Protein AF-A0A9P5PBI6-F1 (afdb_monomer)

Sequence (119 aa):
MSTKRMGPGSRWDTMDDYFGDHNWRKTMSMVSLLLVQGMSEGIKTSIVNEWLKMVLEWEEDQT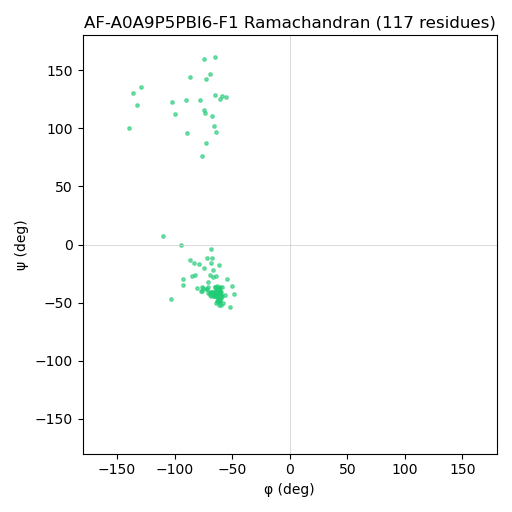KPNPLVTTIRPLTYQKVRLDLAKKDEQRARDTPRLVDMAISPLQLIVRGLELEEQQ

Solvent-accessible surface area (backbone atoms only — not comparable to full-atom values): 7246 Å² total; per-residue (Å²): 136,72,65,89,80,47,54,76,66,62,33,50,51,54,49,49,54,54,51,48,53,52,50,50,54,49,51,55,49,51,50,49,49,49,63,65,50,59,59,51,76,77,47,60,66,69,57,54,52,53,51,51,50,43,45,53,53,21,73,77,33,76,88,46,77,62,75,85,57,84,80,76,73,89,78,46,70,68,57,53,54,51,55,52,52,52,52,49,56,49,47,59,73,76,40,84,75,92,63,97,60,98,62,54,74,64,57,52,53,54,52,50,53,59,53,59,77,73,108

Radius of gyration: 27.83 Å; Cα contacts (8 Å, |Δi|>4): 28; chains: 1; bounding box: 49×40×78 Å

Secondary structure (DSSP, 8-state):
--GGGS-HHHHHHHHHHHHHHHHHHHHHHHHHIIIIIIHHHTS-HHHHHHHHHHHHHHHH-TTS--TTS-------HHHHHHHHHHHHHHHHHHS--SS--SS-HHHHHHHHHHHHTT-

pLDDT: mean 80.32, std 9.66, range [55.09, 93.94]

Foldseek 3Di:
DDLPPDDPVVSVVVVCVVVVVVVVVVVVVVCCCCVPPVPPVPDDVVVVVVLVVQCVVCVVPVVGDHSPDDPDDPPDPVNVVVVVVVVVVVCVVVDPDPDPDPADPVRVVVVVVVVVVVD

Structure (mmCIF, N/CA/C/O backbone):
data_AF-A0A9P5PBI6-F1
#
_entry.id   AF-A0A9P5PBI6-F1
#
loop_
_atom_site.group_PDB
_atom_site.id
_atom_site.type_symbol
_atom_site.label_atom_id
_atom_site.label_alt_id
_atom_site.label_comp_id
_atom_site.label_asym_id
_atom_site.label_entity_id
_atom_site.label_seq_id
_atom_site.pdbx_PDB_ins_code
_atom_site.Cartn_x
_atom_site.Cartn_y
_atom_site.Cartn_z
_atom_site.occupancy
_atom_site.B_iso_or_equiv
_atom_site.auth_seq_id
_atom_site.auth_comp_id
_atom_site.auth_asym_id
_atom_site.auth_atom_id
_atom_site.pdbx_PDB_model_num
ATOM 1 N N . MET A 1 1 ? 20.677 -11.794 37.847 1.00 59.56 1 MET A N 1
ATOM 2 C CA . MET A 1 1 ? 20.465 -13.033 38.633 1.00 59.56 1 MET A CA 1
ATOM 3 C C . MET A 1 1 ? 21.413 -14.111 38.119 1.00 59.56 1 MET A C 1
ATOM 5 O O . MET A 1 1 ? 21.675 -14.123 36.925 1.00 59.56 1 MET A O 1
ATOM 9 N N . SER A 1 2 ? 21.979 -14.962 38.983 1.00 74.56 2 SER A N 1
ATOM 10 C CA . SER A 1 2 ? 22.917 -16.019 38.563 1.00 74.56 2 SER A CA 1
ATOM 11 C C . SER A 1 2 ? 22.195 -17.364 38.476 1.00 74.56 2 SER A C 1
ATOM 13 O O . SER A 1 2 ? 21.803 -17.919 39.500 1.00 74.56 2 SER A O 1
ATOM 15 N N . THR A 1 3 ? 22.051 -17.901 37.263 1.00 78.06 3 THR A N 1
ATOM 16 C CA . THR A 1 3 ? 21.420 -19.210 36.996 1.00 78.06 3 THR A CA 1
ATOM 17 C C . THR A 1 3 ? 22.230 -20.391 37.535 1.00 78.06 3 THR A C 1
ATOM 19 O O . THR A 1 3 ? 21.723 -21.504 37.633 1.00 78.06 3 THR A O 1
ATOM 22 N N . LYS A 1 4 ? 23.482 -20.152 37.947 1.00 76.69 4 LYS A N 1
ATOM 23 C CA . LYS A 1 4 ? 24.416 -21.169 38.447 1.00 76.69 4 LYS A CA 1
ATOM 24 C C . LYS A 1 4 ? 23.997 -21.797 39.785 1.00 76.69 4 LYS A C 1
ATOM 26 O O . LYS A 1 4 ? 24.465 -22.881 40.105 1.00 76.69 4 LYS A O 1
ATOM 31 N N . ARG A 1 5 ? 23.149 -21.122 40.574 1.00 83.31 5 ARG A N 1
ATOM 32 C CA . ARG A 1 5 ? 22.646 -21.614 41.877 1.00 83.31 5 ARG A CA 1
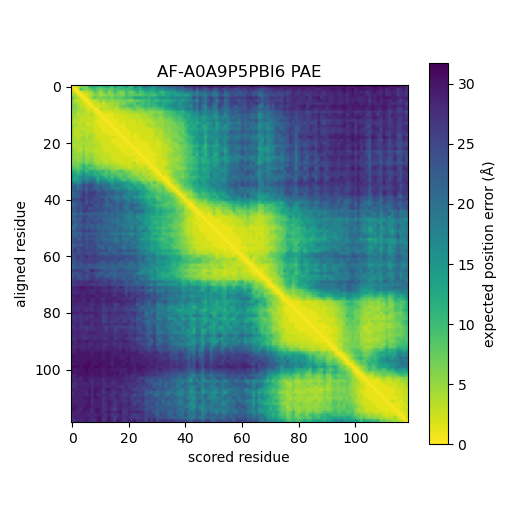ATOM 33 C C . ARG A 1 5 ? 21.158 -21.977 41.869 1.00 83.31 5 ARG A C 1
ATOM 35 O O . ARG A 1 5 ? 20.594 -22.232 42.925 1.00 83.31 5 ARG A O 1
ATOM 42 N N . MET A 1 6 ? 20.525 -21.955 40.700 1.00 86.44 6 MET A N 1
ATOM 43 C CA .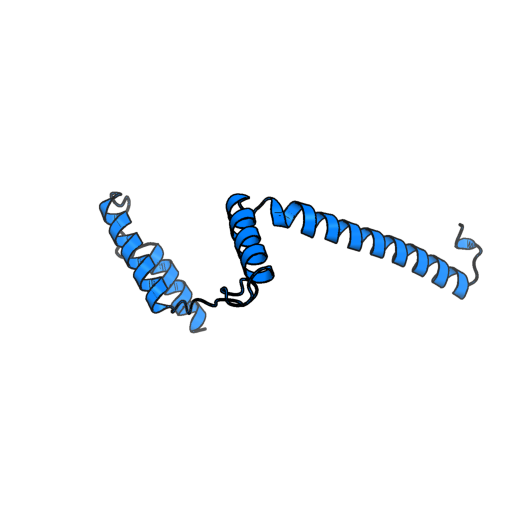 MET A 1 6 ? 19.100 -22.237 40.553 1.00 86.44 6 MET A CA 1
ATOM 44 C C . MET A 1 6 ? 18.859 -23.739 40.390 1.00 86.44 6 MET A C 1
ATOM 46 O O . MET A 1 6 ? 19.660 -24.436 39.764 1.00 86.44 6 MET A O 1
ATOM 50 N N . GLY A 1 7 ? 17.751 -24.227 40.952 1.00 86.31 7 GLY A N 1
ATOM 51 C CA . GLY A 1 7 ? 17.297 -25.596 40.720 1.00 86.31 7 GLY A CA 1
ATOM 52 C C . GLY A 1 7 ? 16.901 -25.797 39.252 1.00 86.31 7 GLY A C 1
ATOM 53 O O . GLY A 1 7 ? 16.655 -24.811 38.555 1.00 86.31 7 GLY A O 1
ATOM 54 N N . PRO A 1 8 ? 16.818 -27.047 38.759 1.00 78.25 8 PRO A N 1
ATOM 55 C CA . PRO A 1 8 ? 16.562 -27.327 37.349 1.00 78.25 8 PRO A CA 1
ATOM 56 C C . PRO A 1 8 ? 15.324 -26.593 36.825 1.00 78.25 8 PRO A C 1
ATOM 58 O O . PRO A 1 8 ? 15.462 -25.817 35.892 1.00 78.25 8 PRO A O 1
ATOM 61 N N . GLY A 1 9 ? 14.163 -26.740 37.478 1.00 84.94 9 GLY A N 1
ATOM 62 C CA . GLY A 1 9 ? 12.917 -26.069 37.078 1.00 84.94 9 GLY A CA 1
ATOM 63 C C . GLY A 1 9 ? 13.003 -24.542 37.125 1.00 84.94 9 GLY A C 1
ATOM 64 O O . GLY A 1 9 ? 12.806 -23.890 36.110 1.00 84.94 9 GLY A O 1
ATOM 65 N N . SER A 1 10 ? 13.437 -23.966 38.254 1.00 83.00 10 SER A N 1
ATOM 66 C CA . SER A 1 10 ? 13.502 -22.501 38.391 1.00 83.00 10 SER A CA 1
ATOM 67 C C . SER A 1 10 ? 14.500 -21.849 37.428 1.00 83.00 10 SER A C 1
ATOM 69 O O . SER A 1 10 ? 14.367 -20.675 37.085 1.00 83.00 10 SER A O 1
ATOM 71 N N . ARG A 1 11 ? 15.538 -22.588 37.015 1.00 85.88 11 ARG A N 1
ATOM 72 C CA . ARG A 1 11 ? 16.488 -22.142 35.995 1.00 85.88 11 ARG A CA 1
ATOM 73 C C . ARG A 1 11 ? 15.828 -22.077 34.619 1.00 85.88 11 ARG A C 1
ATOM 75 O O . ARG A 1 11 ? 16.092 -21.113 33.903 1.00 85.88 11 ARG A O 1
ATOM 82 N N . TRP A 1 12 ? 15.036 -23.087 34.259 1.00 85.50 12 TRP A N 1
ATOM 83 C CA . TRP A 1 12 ? 14.296 -23.110 32.996 1.00 85.50 12 TRP A CA 1
ATOM 84 C C . TRP A 1 12 ? 13.297 -21.959 32.936 1.00 85.50 12 TRP A C 1
ATOM 86 O O . TRP A 1 12 ? 13.375 -21.181 31.992 1.00 85.50 12 TRP A O 1
ATOM 96 N N . ASP A 1 13 ? 12.493 -21.767 33.983 1.00 88.50 13 ASP A N 1
ATOM 97 C CA . ASP A 1 13 ? 11.499 -20.685 34.040 1.00 88.50 13 ASP A CA 1
ATOM 98 C C . ASP A 1 13 ? 12.160 -19.303 33.907 1.00 88.50 13 ASP A C 1
ATOM 100 O O . ASP A 1 13 ? 11.774 -18.491 33.074 1.00 88.50 13 ASP A O 1
ATOM 104 N N . THR A 1 14 ? 13.258 -19.065 34.639 1.00 88.12 14 THR A N 1
ATOM 105 C CA . THR A 1 14 ? 13.998 -17.789 34.560 1.00 88.12 14 THR A CA 1
ATOM 106 C C . THR A 1 14 ? 14.563 -17.529 33.157 1.00 88.12 14 THR A C 1
ATOM 108 O O . THR A 1 14 ? 14.649 -16.382 32.717 1.00 88.12 14 THR A O 1
ATOM 111 N N . MET A 1 15 ? 15.027 -18.577 32.469 1.00 87.00 15 MET A N 1
ATOM 112 C CA . MET A 1 15 ? 15.532 -18.451 31.102 1.00 87.00 15 MET A CA 1
ATOM 113 C C . MET A 1 15 ? 14.395 -18.191 30.112 1.00 87.00 15 MET A C 1
ATOM 115 O O . MET A 1 15 ? 14.562 -17.344 29.237 1.00 87.00 15 MET A O 1
ATOM 119 N N . ASP A 1 16 ? 13.268 -18.885 30.260 1.00 90.81 16 ASP A N 1
ATOM 120 C CA . ASP A 1 16 ? 12.111 -18.749 29.377 1.00 90.81 16 ASP A CA 1
ATOM 121 C C . ASP A 1 16 ? 11.475 -17.360 29.495 1.00 90.81 16 ASP A C 1
ATOM 123 O O . ASP A 1 16 ? 11.288 -16.693 28.482 1.00 90.81 16 ASP A O 1
ATOM 127 N N . ASP A 1 17 ? 11.303 -16.845 30.716 1.00 91.88 17 ASP A N 1
ATOM 128 C CA . ASP A 1 17 ? 10.815 -15.482 30.956 1.00 91.88 17 ASP A CA 1
ATOM 129 C C . ASP A 1 17 ? 11.728 -14.428 30.312 1.00 91.88 17 ASP A C 1
ATOM 131 O O . ASP A 1 17 ? 11.270 -13.480 29.668 1.00 91.88 17 ASP A O 1
ATOM 135 N N . TYR A 1 18 ? 13.047 -14.596 30.456 1.00 91.69 18 TYR A N 1
ATOM 136 C CA . TYR A 1 18 ? 14.020 -13.648 29.916 1.00 91.69 18 TYR A CA 1
ATOM 137 C C . TYR A 1 18 ? 14.054 -13.663 28.383 1.00 91.69 18 TYR A C 1
ATOM 139 O O . TYR A 1 18 ? 14.093 -12.605 27.747 1.00 91.69 18 TYR A O 1
ATOM 147 N N . PHE A 1 19 ? 14.044 -14.850 27.772 1.00 92.88 19 PHE A N 1
ATOM 148 C CA . PHE A 1 19 ? 14.002 -14.976 26.317 1.00 92.88 19 PHE A CA 1
ATOM 149 C C . PHE A 1 19 ? 12.644 -14.569 25.748 1.00 92.88 19 PHE A C 1
ATOM 151 O O . PHE A 1 19 ? 12.608 -13.926 24.699 1.00 92.88 19 PHE A O 1
ATOM 158 N N . GLY A 1 20 ? 11.553 -14.868 26.451 1.00 93.81 20 GLY A N 1
ATOM 159 C CA . GLY A 1 20 ? 10.194 -14.460 26.119 1.00 93.81 20 GLY A CA 1
ATOM 160 C C . GLY A 1 20 ? 10.053 -12.942 26.076 1.00 93.81 20 GLY A C 1
ATOM 161 O O . GLY A 1 20 ? 9.656 -12.396 25.047 1.00 93.81 20 GLY A O 1
ATOM 162 N N . ASP A 1 21 ? 10.480 -12.238 27.127 1.00 93.94 21 ASP A N 1
ATOM 163 C CA . ASP A 1 21 ? 10.475 -10.770 27.162 1.00 93.94 21 ASP A CA 1
ATOM 164 C C . ASP A 1 21 ? 11.390 -10.160 26.082 1.00 93.94 21 ASP A C 1
ATOM 166 O O . ASP A 1 21 ? 11.025 -9.198 25.398 1.00 93.94 21 ASP A O 1
ATOM 170 N N . HIS A 1 22 ? 12.571 -10.742 25.857 1.00 91.81 22 HIS A N 1
ATOM 171 C CA . HIS A 1 22 ? 13.472 -10.275 24.805 1.00 91.81 22 HIS A CA 1
ATOM 172 C C . HIS A 1 22 ? 12.878 -10.459 23.397 1.00 91.81 22 HIS A C 1
ATOM 174 O O . HIS A 1 22 ? 12.981 -9.561 22.555 1.00 91.81 22 HIS A O 1
ATOM 180 N N . ASN A 1 23 ? 12.227 -11.595 23.139 1.00 92.12 23 ASN A N 1
ATOM 181 C CA . ASN A 1 23 ? 11.547 -11.878 21.876 1.00 92.12 23 ASN A CA 1
ATOM 182 C C . ASN A 1 23 ? 10.321 -10.984 21.677 1.00 92.12 23 ASN A C 1
ATOM 184 O O . ASN A 1 23 ? 10.120 -10.462 20.578 1.00 92.12 23 ASN A O 1
ATOM 188 N N . TRP A 1 24 ? 9.542 -10.746 22.732 1.00 93.44 24 TRP A N 1
ATOM 189 C CA . TRP A 1 24 ? 8.418 -9.815 22.712 1.00 93.44 24 TRP A CA 1
ATOM 190 C C . TRP A 1 24 ? 8.873 -8.408 22.320 1.00 93.44 24 TRP A C 1
ATOM 192 O O . TRP A 1 24 ? 8.354 -7.824 21.365 1.00 93.44 24 TRP A O 1
ATOM 202 N N . ARG A 1 25 ? 9.915 -7.889 22.982 1.00 92.06 25 ARG A N 1
ATOM 203 C CA . ARG A 1 25 ? 10.475 -6.564 22.678 1.00 92.06 25 ARG A CA 1
ATOM 204 C C . ARG A 1 25 ? 10.998 -6.462 21.246 1.00 92.06 25 ARG A C 1
ATOM 206 O O . ARG A 1 25 ? 10.752 -5.452 20.587 1.00 92.06 25 ARG A O 1
ATOM 213 N N . LYS A 1 26 ? 11.671 -7.498 20.733 1.00 89.75 26 LYS A N 1
ATOM 214 C CA . LYS A 1 26 ? 12.092 -7.549 19.321 1.00 89.75 26 LYS A CA 1
ATOM 215 C C . LYS A 1 26 ? 10.905 -7.512 18.368 1.00 89.75 26 LYS A C 1
ATOM 217 O O . LYS A 1 26 ? 10.915 -6.719 17.434 1.00 89.75 26 LYS A O 1
ATOM 222 N N . THR A 1 27 ? 9.888 -8.327 18.628 1.00 88.12 27 THR A N 1
ATOM 223 C CA . THR A 1 27 ? 8.689 -8.417 17.786 1.00 88.12 27 THR A CA 1
ATOM 224 C C . THR A 1 27 ? 7.966 -7.074 17.728 1.00 88.12 27 THR A C 1
ATOM 226 O O . THR A 1 27 ? 7.702 -6.570 16.642 1.00 88.12 27 THR A O 1
ATOM 229 N N . MET A 1 28 ? 7.735 -6.432 18.875 1.00 84.88 28 MET A N 1
ATOM 230 C CA . MET A 1 28 ? 7.105 -5.107 18.929 1.00 84.88 28 MET A CA 1
ATOM 231 C C . MET A 1 28 ? 7.949 -4.022 18.242 1.00 84.88 28 MET A C 1
ATOM 233 O O . MET A 1 28 ? 7.407 -3.165 17.547 1.00 84.88 28 MET A O 1
ATOM 237 N N . SER A 1 29 ? 9.278 -4.076 18.379 1.00 81.31 29 SER A N 1
ATOM 238 C CA . SER A 1 29 ? 10.190 -3.145 17.701 1.00 81.31 29 SER A CA 1
ATOM 239 C C . SER A 1 29 ? 10.161 -3.310 16.176 1.00 81.31 29 SER A C 1
ATOM 241 O O . SER A 1 29 ? 10.058 -2.324 15.449 1.00 81.31 29 SER A O 1
ATOM 243 N N . MET A 1 30 ? 10.171 -4.551 15.679 1.00 79.38 30 MET A N 1
ATOM 244 C CA . MET A 1 30 ? 10.053 -4.837 14.245 1.00 79.38 30 MET A CA 1
ATOM 245 C C . MET A 1 30 ? 8.706 -4.388 13.683 1.00 79.38 30 MET A C 1
ATOM 247 O O . MET A 1 30 ? 8.667 -3.792 12.614 1.00 79.38 30 MET A O 1
ATOM 251 N N . VAL A 1 31 ? 7.613 -4.630 14.410 1.00 77.38 31 VAL A N 1
ATOM 252 C CA . VAL A 1 31 ? 6.274 -4.161 14.028 1.00 77.38 31 VAL A CA 1
ATOM 253 C C . VAL A 1 31 ? 6.239 -2.634 13.949 1.00 77.38 31 VAL A C 1
ATOM 255 O O . VAL A 1 31 ? 5.728 -2.096 12.973 1.00 77.38 31 VAL A O 1
ATOM 258 N N . SER A 1 32 ? 6.839 -1.934 14.914 1.00 73.62 32 SER A N 1
ATOM 259 C CA . SER A 1 32 ? 6.944 -0.469 14.898 1.00 73.62 32 SER A CA 1
ATOM 260 C C . SER A 1 32 ? 7.740 0.041 13.689 1.00 73.62 32 SER A C 1
ATOM 262 O O . SER A 1 32 ? 7.256 0.888 12.943 1.00 73.62 32 SER A O 1
ATOM 264 N N . LEU A 1 33 ? 8.921 -0.529 13.428 1.00 68.25 33 LEU A N 1
ATOM 265 C CA . LEU A 1 33 ? 9.752 -0.167 12.273 1.00 68.25 33 LEU A CA 1
ATOM 266 C C . LEU A 1 33 ? 9.038 -0.427 10.935 1.00 68.25 33 LEU A C 1
ATOM 268 O O . LEU A 1 33 ? 9.042 0.427 10.049 1.00 68.25 33 LEU A O 1
ATOM 272 N N . LEU A 1 34 ? 8.405 -1.592 10.787 1.00 64.88 34 LEU A N 1
ATOM 273 C CA . LEU A 1 34 ? 7.781 -2.009 9.530 1.00 64.88 34 LEU A CA 1
ATOM 274 C C . LEU A 1 34 ? 6.446 -1.302 9.261 1.00 64.88 34 LEU A C 1
ATOM 276 O O . LEU A 1 34 ? 6.196 -0.915 8.122 1.00 64.88 34 LEU A O 1
ATOM 280 N N . LEU A 1 35 ? 5.602 -1.105 10.2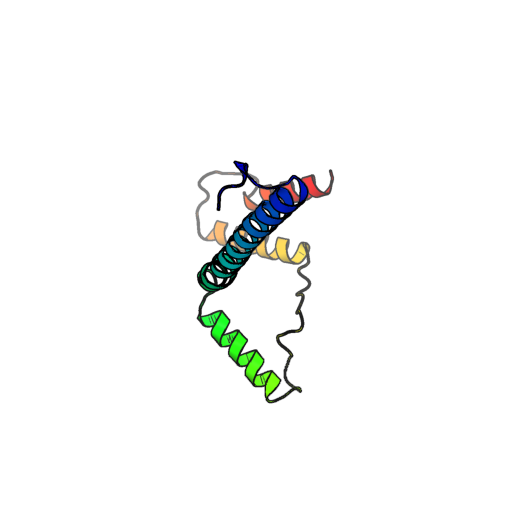80 1.00 62.03 35 LEU A N 1
ATOM 281 C CA . LEU A 1 35 ? 4.293 -0.465 10.103 1.00 62.03 35 LEU A CA 1
ATOM 282 C C . LEU A 1 35 ? 4.377 1.062 10.050 1.00 62.03 35 LEU A C 1
ATOM 284 O O . LEU A 1 35 ? 3.625 1.673 9.297 1.00 62.03 35 LEU A O 1
ATOM 288 N N . VAL A 1 36 ? 5.261 1.686 10.837 1.00 58.34 36 VAL A N 1
ATOM 289 C CA . VAL A 1 36 ? 5.263 3.151 11.000 1.00 58.34 36 VAL A CA 1
ATOM 290 C C . VAL A 1 36 ? 6.208 3.847 10.025 1.00 58.34 36 VAL A C 1
ATOM 292 O O . VAL A 1 36 ? 5.886 4.939 9.574 1.00 58.34 36 VAL A O 1
ATOM 295 N N . GLN A 1 37 ? 7.352 3.248 9.681 1.00 55.78 37 GLN A N 1
ATOM 296 C CA . GLN A 1 37 ? 8.331 3.893 8.792 1.00 55.78 37 GLN A CA 1
ATOM 297 C C . GLN A 1 37 ? 8.280 3.334 7.367 1.00 55.78 37 GLN A C 1
ATOM 299 O O . GLN A 1 37 ? 8.191 4.091 6.405 1.00 55.78 37 GLN A O 1
ATOM 304 N N . GLY A 1 38 ? 8.253 2.007 7.212 1.00 56.88 38 GLY A N 1
ATOM 305 C CA . GLY A 1 38 ? 8.322 1.383 5.885 1.00 56.88 38 GLY A CA 1
ATOM 306 C C . GLY A 1 38 ? 7.066 1.560 5.025 1.00 56.88 38 GLY A C 1
ATOM 307 O O . GLY A 1 38 ? 7.161 1.656 3.802 1.00 56.88 38 GLY A O 1
ATOM 308 N N . MET A 1 39 ? 5.883 1.615 5.642 1.00 57.97 39 MET A N 1
ATOM 309 C CA . MET A 1 39 ? 4.620 1.612 4.899 1.00 57.97 39 MET A CA 1
ATOM 310 C C . MET A 1 39 ? 4.198 3.008 4.420 1.00 57.97 39 MET A C 1
ATOM 312 O O . MET A 1 39 ? 3.542 3.119 3.388 1.00 57.97 39 MET A O 1
ATOM 316 N N . SER A 1 40 ? 4.602 4.079 5.112 1.00 58.44 40 SER A N 1
ATOM 317 C CA . SER A 1 40 ? 4.232 5.454 4.746 1.00 58.44 40 SER A CA 1
ATOM 318 C C . SER A 1 40 ? 5.242 6.152 3.837 1.00 58.44 40 SER A C 1
ATOM 320 O O . SER A 1 40 ? 4.838 6.994 3.042 1.00 58.44 40 SER A O 1
ATOM 322 N N . GLU A 1 41 ? 6.536 5.818 3.907 1.00 64.12 41 GLU A N 1
ATOM 323 C CA . GLU A 1 41 ? 7.569 6.494 3.098 1.00 64.12 41 GLU A CA 1
ATOM 324 C C . GLU A 1 41 ? 7.461 6.184 1.595 1.00 64.12 41 GLU A C 1
ATOM 326 O O . GLU A 1 41 ? 7.841 7.003 0.759 1.00 64.12 41 GLU A O 1
ATOM 331 N N . GLY A 1 42 ? 6.894 5.029 1.232 1.00 65.00 42 GLY A N 1
ATOM 332 C CA . GLY A 1 42 ? 6.679 4.636 -0.165 1.00 65.00 42 GLY A CA 1
ATOM 333 C C . GLY A 1 42 ? 5.366 5.130 -0.779 1.00 65.00 42 GLY A C 1
ATOM 334 O O . GLY A 1 42 ? 5.191 5.056 -1.999 1.00 65.00 42 GLY A O 1
ATOM 335 N N . ILE A 1 43 ? 4.427 5.624 0.033 1.00 73.00 43 ILE A N 1
ATOM 336 C CA . ILE A 1 43 ? 3.095 6.020 -0.432 1.00 73.00 43 ILE A CA 1
ATOM 337 C C . ILE A 1 43 ? 3.050 7.537 -0.549 1.00 73.00 43 ILE A C 1
ATOM 339 O O . ILE A 1 43 ? 3.254 8.271 0.414 1.00 73.00 43 ILE A O 1
ATOM 343 N N . LYS A 1 44 ? 2.738 8.030 -1.752 1.00 80.69 44 LYS A N 1
ATOM 344 C CA . LYS A 1 44 ? 2.547 9.466 -1.974 1.00 80.69 44 LYS A CA 1
ATOM 345 C C . LYS A 1 44 ? 1.479 9.988 -1.015 1.00 80.69 44 LYS A C 1
ATOM 347 O O . LYS A 1 44 ? 0.351 9.499 -1.018 1.00 80.69 44 LYS A O 1
ATOM 352 N N . THR A 1 45 ? 1.809 11.035 -0.269 1.00 78.56 45 THR A N 1
ATOM 353 C CA . THR A 1 45 ? 0.897 11.699 0.677 1.00 78.56 45 THR A CA 1
ATOM 354 C C . THR A 1 45 ? -0.414 12.144 0.026 1.00 78.56 45 THR A C 1
ATOM 356 O O . THR A 1 45 ? -1.461 12.112 0.665 1.00 78.56 45 THR A O 1
ATOM 359 N N . SER A 1 46 ? -0.397 12.476 -1.269 1.00 82.69 46 SER A N 1
ATOM 360 C CA . SER A 1 46 ? -1.606 12.789 -2.040 1.00 82.69 46 SER A CA 1
ATOM 361 C C . SER A 1 46 ? -2.600 11.625 -2.101 1.00 82.69 46 SER A C 1
ATOM 363 O O . SER A 1 46 ? -3.798 11.852 -1.976 1.00 82.69 46 SER A O 1
ATOM 365 N N . ILE A 1 47 ? -2.109 10.390 -2.253 1.00 82.56 47 ILE A N 1
ATOM 366 C CA . ILE A 1 47 ? -2.940 9.179 -2.314 1.00 82.56 47 ILE A CA 1
ATOM 367 C C . ILE A 1 47 ? -3.564 8.911 -0.944 1.00 82.56 47 ILE A C 1
ATOM 369 O O . ILE A 1 47 ? -4.745 8.593 -0.858 1.00 82.56 47 ILE A O 1
ATOM 373 N N . VAL A 1 48 ? -2.786 9.090 0.129 1.00 84.19 48 VAL A N 1
ATOM 374 C CA . VAL A 1 48 ? -3.278 8.937 1.506 1.00 84.19 48 VAL A CA 1
ATOM 375 C C . VAL A 1 48 ? -4.408 9.927 1.786 1.00 84.19 48 VAL A C 1
ATOM 377 O O . VAL A 1 48 ? -5.445 9.534 2.308 1.00 84.19 48 VAL A O 1
ATOM 380 N N . ASN A 1 49 ? -4.244 11.189 1.384 1.00 85.81 49 ASN A N 1
ATOM 381 C CA . ASN A 1 49 ? -5.254 12.227 1.590 1.00 85.81 49 ASN A CA 1
ATOM 382 C C . ASN A 1 49 ? -6.531 11.985 0.771 1.00 85.81 49 ASN A C 1
ATOM 384 O O . ASN A 1 49 ? -7.632 12.193 1.276 1.00 85.81 49 ASN A O 1
ATOM 388 N N . GLU A 1 50 ? -6.396 11.542 -0.481 1.00 87.69 50 GLU A N 1
ATOM 389 C CA . GLU A 1 50 ? -7.540 11.186 -1.327 1.00 87.69 50 GLU A CA 1
ATOM 390 C C . GLU A 1 50 ? -8.313 10.001 -0.737 1.00 87.69 50 GLU A C 1
ATOM 392 O O . GLU A 1 50 ? -9.537 10.052 -0.625 1.00 87.69 50 GLU A O 1
ATOM 397 N N . TRP A 1 51 ? -7.600 8.966 -0.286 1.00 86.69 51 TRP A N 1
ATOM 398 C CA . TRP A 1 51 ? -8.216 7.806 0.347 1.00 86.69 51 TRP A CA 1
ATOM 399 C C . TRP A 1 51 ? -8.893 8.152 1.676 1.00 86.69 51 TRP A C 1
ATOM 401 O O . TRP A 1 51 ? -10.042 7.771 1.886 1.00 86.69 51 TRP A O 1
ATOM 411 N N . LEU A 1 52 ? -8.238 8.945 2.531 1.00 88.94 52 LEU A N 1
ATOM 412 C CA . LEU A 1 52 ? -8.815 9.437 3.784 1.00 88.94 52 LEU A CA 1
ATOM 413 C C . LEU A 1 52 ? -10.124 10.197 3.535 1.00 88.94 52 LEU A C 1
ATOM 415 O O . LEU A 1 52 ? -11.109 9.980 4.235 1.00 88.94 52 LEU A O 1
ATOM 419 N N . LYS A 1 53 ? -10.156 11.059 2.511 1.00 90.50 53 LYS A N 1
ATOM 420 C CA . LYS A 1 53 ? -11.363 11.797 2.131 1.00 90.50 53 LYS A CA 1
ATOM 421 C C . LYS A 1 53 ? -12.504 10.853 1.742 1.00 90.50 53 LYS A C 1
ATOM 423 O O . LYS A 1 53 ? -13.619 11.050 2.210 1.00 90.50 53 LYS A O 1
ATOM 428 N N . MET A 1 54 ? -12.226 9.823 0.940 1.00 88.38 54 MET A N 1
ATOM 429 C CA . MET A 1 54 ? -13.236 8.823 0.566 1.00 88.38 54 MET A CA 1
ATOM 430 C C . MET A 1 54 ? -13.790 8.076 1.785 1.00 88.38 54 MET A C 1
ATOM 432 O O . MET A 1 54 ? -14.990 7.819 1.843 1.00 88.38 54 MET A O 1
ATOM 436 N N . VAL A 1 55 ? -12.937 7.744 2.762 1.00 89.56 55 VAL A N 1
ATOM 437 C CA . VAL A 1 55 ? -13.362 7.084 4.008 1.00 89.56 55 VAL A CA 1
ATOM 438 C C . VAL A 1 55 ? -14.278 7.995 4.813 1.00 89.56 55 VAL A C 1
ATOM 440 O O . VAL A 1 55 ? -15.375 7.574 5.157 1.00 89.56 55 VAL A O 1
ATOM 443 N N . LEU A 1 56 ? -13.876 9.246 5.044 1.00 90.56 56 LEU A N 1
ATOM 444 C CA . LEU A 1 56 ? -14.680 10.209 5.802 1.00 90.56 56 LEU A CA 1
ATOM 445 C C . LEU A 1 56 ? -16.036 10.474 5.137 1.00 90.56 56 LEU A C 1
ATOM 447 O O . LEU A 1 56 ? -17.063 10.499 5.807 1.00 90.56 56 LEU A O 1
ATOM 451 N N . GLU A 1 57 ? -16.053 10.628 3.812 1.00 91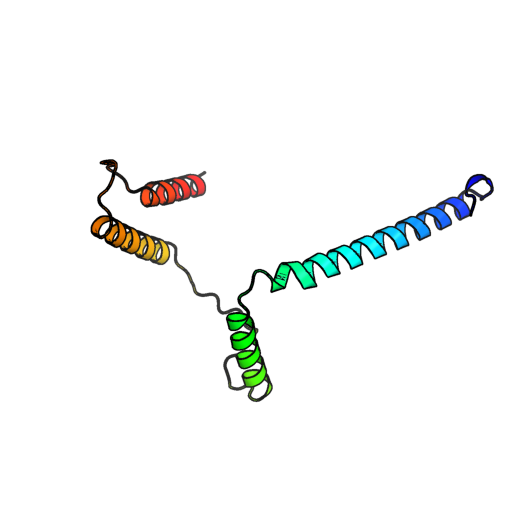.88 57 GLU A N 1
ATOM 452 C CA . GLU A 1 57 ? -17.291 10.842 3.063 1.00 91.88 57 GLU A CA 1
ATOM 453 C C . GLU A 1 57 ? -18.247 9.648 3.164 1.00 91.88 57 GLU A C 1
ATOM 455 O O . GLU A 1 57 ? -19.459 9.867 3.201 1.00 91.88 57 GLU A O 1
ATOM 460 N N . TRP A 1 58 ? -17.717 8.420 3.197 1.00 92.25 58 TRP A N 1
ATOM 461 C CA . TRP A 1 58 ? -18.491 7.188 3.361 1.00 92.25 58 TRP A CA 1
ATOM 462 C C . TRP A 1 58 ? -18.951 6.953 4.808 1.00 92.25 58 TRP A C 1
ATOM 464 O O . TRP A 1 58 ? -20.064 6.477 5.027 1.00 92.25 58 TRP A O 1
ATOM 474 N N . GLU A 1 59 ? -18.126 7.297 5.798 1.00 90.38 59 GLU A N 1
ATOM 475 C CA . GLU A 1 59 ? -18.503 7.233 7.215 1.00 90.38 59 GLU A CA 1
ATOM 476 C C . GLU A 1 59 ? -19.633 8.217 7.544 1.00 90.38 59 GLU A C 1
ATOM 478 O O . GLU A 1 59 ? -20.523 7.888 8.328 1.00 90.38 59 GLU A O 1
ATOM 483 N N . GLU A 1 60 ? -19.626 9.398 6.919 1.00 90.81 60 GLU A N 1
ATOM 484 C CA . GLU A 1 60 ? -20.703 10.387 7.027 1.00 90.81 60 GLU A CA 1
ATOM 485 C C . GLU A 1 60 ? -21.967 9.956 6.265 1.00 90.81 60 GLU A C 1
ATOM 487 O O . GLU A 1 60 ? -23.084 10.170 6.736 1.00 90.81 60 GLU A O 1
ATOM 492 N N . ASP A 1 61 ? -21.804 9.330 5.096 1.00 89.62 61 ASP A N 1
ATOM 493 C CA . ASP A 1 61 ? -22.903 8.910 4.231 1.00 89.62 61 ASP A CA 1
ATOM 494 C C . ASP A 1 61 ? -22.646 7.524 3.624 1.00 89.62 61 ASP A C 1
ATOM 496 O O . ASP A 1 61 ? -21.963 7.365 2.607 1.00 89.62 61 ASP A O 1
ATOM 500 N N . GLN A 1 62 ? -23.278 6.509 4.217 1.00 86.00 62 GLN A N 1
ATOM 501 C CA . GLN A 1 62 ? -23.136 5.112 3.800 1.00 86.00 62 GLN A CA 1
ATOM 502 C C . GLN A 1 62 ? -23.754 4.799 2.427 1.00 86.00 62 GLN A C 1
ATOM 504 O O . GLN A 1 62 ? -23.621 3.672 1.946 1.00 86.00 62 GLN A O 1
ATOM 509 N N . THR A 1 63 ? -24.422 5.762 1.778 1.00 87.06 63 THR A N 1
ATOM 510 C CA . THR A 1 63 ? -24.886 5.612 0.389 1.00 87.06 63 THR A CA 1
ATOM 511 C C . THR A 1 63 ? -23.768 5.823 -0.636 1.00 87.06 63 THR A C 1
ATOM 513 O O . THR A 1 63 ? -23.894 5.404 -1.790 1.00 87.06 63 THR A O 1
ATOM 516 N N . LYS A 1 64 ? -22.652 6.434 -0.223 1.00 86.19 64 LYS A N 1
ATOM 517 C CA . LYS A 1 64 ? -21.467 6.639 -1.058 1.00 86.19 64 LYS A CA 1
ATOM 518 C C . LYS A 1 64 ? -20.684 5.333 -1.258 1.00 86.19 64 LYS A C 1
ATOM 520 O O . LYS A 1 64 ? -20.842 4.378 -0.495 1.00 86.19 64 LYS A O 1
ATOM 525 N N . PRO A 1 65 ? -19.837 5.245 -2.299 1.00 85.75 65 PRO A N 1
ATOM 526 C CA . PRO A 1 65 ? -19.036 4.050 -2.547 1.00 85.75 65 PRO A CA 1
ATOM 527 C C . PRO A 1 65 ? -18.089 3.756 -1.378 1.00 85.75 65 PRO A C 1
ATOM 529 O O . PRO A 1 65 ? -17.278 4.599 -1.008 1.00 85.75 65 PRO A O 1
ATOM 532 N N . ASN A 1 66 ? -18.175 2.538 -0.835 1.00 87.06 66 ASN A N 1
ATOM 533 C CA . ASN A 1 66 ? -17.351 2.095 0.286 1.00 87.06 66 ASN A CA 1
ATOM 534 C C . ASN A 1 66 ? -15.896 1.837 -0.165 1.00 87.06 66 ASN A C 1
ATOM 536 O O . ASN A 1 66 ? -15.658 0.869 -0.898 1.00 87.06 66 ASN A O 1
ATOM 540 N N . PRO A 1 67 ? -14.912 2.628 0.301 1.00 84.94 67 PRO A N 1
ATOM 541 C CA . PRO A 1 67 ? -13.508 2.476 -0.085 1.00 84.94 67 PRO A CA 1
ATOM 542 C C . PRO A 1 67 ? -12.824 1.239 0.522 1.00 84.94 67 PRO A C 1
ATOM 544 O O . PRO A 1 67 ? -11.716 0.897 0.108 1.00 84.94 67 PRO A O 1
ATOM 547 N N . LEU A 1 68 ? -13.452 0.563 1.491 1.00 83.25 68 LEU A N 1
ATOM 548 C CA . LEU A 1 68 ? -12.946 -0.668 2.112 1.00 83.25 68 LEU A CA 1
ATOM 549 C C . LEU A 1 68 ? -13.272 -1.920 1.287 1.00 83.25 68 LEU A C 1
ATOM 551 O O . LEU A 1 68 ? -12.674 -2.976 1.497 1.00 83.25 68 LEU A O 1
ATOM 555 N N . VAL A 1 69 ? -14.209 -1.822 0.341 1.00 84.25 69 VAL A N 1
ATOM 556 C CA . VAL A 1 69 ? -14.514 -2.924 -0.573 1.00 84.25 69 VAL A CA 1
ATOM 557 C C . VAL A 1 69 ? -13.441 -2.974 -1.651 1.00 84.25 69 VAL A C 1
ATOM 559 O O . VAL A 1 69 ? -13.206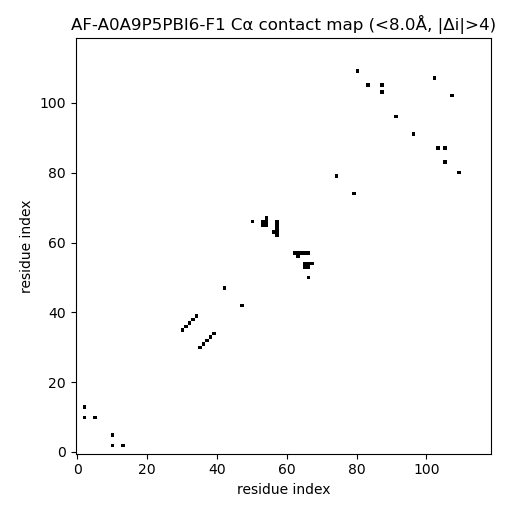 -2.005 -2.371 1.00 84.25 69 VAL A O 1
ATOM 562 N N . THR A 1 70 ? -12.796 -4.131 -1.800 1.00 75.31 70 THR A N 1
ATOM 563 C CA . THR A 1 70 ? -11.785 -4.324 -2.839 1.00 75.31 70 THR A CA 1
ATOM 564 C C . THR A 1 70 ? -12.428 -4.248 -4.223 1.00 75.31 70 THR A C 1
ATOM 566 O O . THR A 1 70 ? -13.026 -5.207 -4.710 1.00 75.31 70 THR A O 1
ATOM 569 N N . THR A 1 71 ? -12.265 -3.116 -4.906 1.00 72.44 71 THR A N 1
ATOM 570 C CA . THR A 1 71 ? -12.555 -3.012 -6.338 1.00 72.44 71 THR A CA 1
ATOM 571 C C . THR A 1 71 ? -11.477 -3.739 -7.130 1.00 72.44 71 THR A C 1
ATOM 573 O O . THR A 1 71 ? -10.483 -3.149 -7.559 1.00 72.44 71 THR A O 1
ATOM 576 N N . ILE A 1 72 ? -11.669 -5.040 -7.339 1.00 71.88 72 ILE A N 1
ATOM 577 C CA . ILE A 1 72 ? -10.868 -5.798 -8.297 1.00 71.88 72 ILE A CA 1
ATOM 578 C C . ILE A 1 72 ? -11.242 -5.278 -9.683 1.00 71.88 72 ILE A C 1
ATOM 580 O O . ILE A 1 72 ? -12.349 -5.502 -10.169 1.00 71.88 72 ILE A O 1
ATOM 584 N N . ARG A 1 73 ? -10.323 -4.569 -10.341 1.00 69.12 73 ARG A N 1
ATOM 585 C CA . ARG A 1 73 ? -10.451 -4.339 -11.780 1.00 69.12 73 ARG A CA 1
ATOM 586 C C . ARG A 1 73 ? -10.097 -5.659 -12.457 1.00 69.12 73 ARG A C 1
ATOM 588 O O . ARG A 1 73 ? -8.944 -6.066 -12.326 1.00 69.12 73 ARG A O 1
ATOM 595 N N . PRO A 1 74 ? -11.020 -6.327 -13.173 1.00 64.75 74 PRO A N 1
ATOM 596 C CA . PRO A 1 74 ? -10.662 -7.502 -13.950 1.00 64.75 74 PRO A CA 1
ATOM 597 C C . PRO A 1 74 ? -9.697 -7.054 -15.049 1.00 64.75 74 PRO A C 1
ATOM 599 O O . PRO A 1 74 ? -10.082 -6.484 -16.074 1.00 64.75 74 PRO A O 1
ATOM 602 N N . LEU A 1 75 ? -8.407 -7.227 -14.785 1.00 71.06 75 LEU A N 1
ATOM 603 C CA . LEU A 1 75 ? -7.345 -6.937 -15.722 1.00 71.06 75 LEU A CA 1
ATOM 604 C C . LEU A 1 75 ? -7.134 -8.216 -16.525 1.00 71.06 75 LEU A C 1
ATOM 606 O O . LEU A 1 75 ? -6.483 -9.150 -16.072 1.00 71.06 75 LEU A O 1
ATOM 610 N N . THR A 1 76 ? -7.760 -8.298 -17.696 1.00 79.56 76 THR A N 1
ATOM 611 C CA . THR A 1 76 ? -7.554 -9.452 -18.568 1.00 79.56 76 THR A CA 1
ATOM 612 C C . THR A 1 76 ? -6.168 -9.377 -19.191 1.00 79.56 76 THR A C 1
ATOM 614 O O . THR A 1 76 ? -5.714 -8.301 -19.594 1.00 79.56 76 THR A O 1
ATOM 617 N N . TYR A 1 77 ? -5.517 -10.531 -19.333 1.00 77.06 77 TYR A N 1
ATOM 618 C CA . TYR A 1 77 ? -4.231 -10.654 -20.018 1.00 77.06 77 TYR A CA 1
ATOM 619 C C . TYR A 1 77 ? -4.238 -9.948 -21.385 1.00 77.06 77 TYR A C 1
ATOM 621 O O . TYR A 1 77 ? -3.332 -9.184 -21.712 1.00 77.06 77 TYR A O 1
ATOM 629 N N . GLN A 1 78 ? -5.326 -10.100 -22.150 1.00 80.06 78 GLN A N 1
ATOM 630 C CA . GLN A 1 78 ? -5.488 -9.439 -23.447 1.00 80.06 78 GLN A CA 1
ATOM 631 C C . GLN A 1 78 ? -5.478 -7.908 -23.359 1.00 80.06 78 GLN A C 1
ATOM 633 O O . GLN A 1 78 ? -4.896 -7.251 -24.220 1.00 80.06 78 GLN A O 1
ATOM 638 N N . LYS A 1 79 ? -6.085 -7.327 -22.317 1.00 82.75 79 LYS A N 1
ATOM 639 C CA . LYS A 1 79 ? -6.102 -5.873 -22.117 1.00 82.75 79 LYS A CA 1
ATOM 640 C C . LYS A 1 79 ? -4.713 -5.344 -21.770 1.00 82.75 79 LYS A C 1
ATOM 642 O O . LYS A 1 79 ? -4.318 -4.311 -22.304 1.00 82.75 79 LYS A O 1
ATOM 647 N N . VAL A 1 80 ? -3.969 -6.069 -20.933 1.00 83.88 80 VAL A N 1
ATOM 648 C CA . VAL A 1 80 ? -2.571 -5.742 -20.605 1.00 83.88 80 VAL A CA 1
ATOM 649 C C . VAL A 1 80 ? -1.701 -5.825 -21.852 1.00 83.88 80 VAL A C 1
ATOM 651 O O . VAL A 1 80 ? -0.992 -4.877 -22.173 1.00 83.88 80 VAL A O 1
ATOM 654 N N . ARG A 1 81 ? -1.811 -6.919 -22.609 1.00 82.62 81 ARG A N 1
ATOM 655 C CA . ARG A 1 81 ? -1.062 -7.130 -23.851 1.00 82.62 81 ARG A CA 1
ATOM 656 C C . ARG A 1 81 ? -1.347 -6.047 -24.893 1.00 82.62 81 ARG A C 1
ATOM 658 O O . ARG A 1 81 ? -0.419 -5.572 -25.541 1.00 82.62 81 ARG A O 1
ATOM 665 N N . LEU A 1 82 ? -2.605 -5.630 -25.031 1.00 84.81 82 LEU A N 1
ATOM 666 C CA . LEU A 1 82 ? -2.998 -4.546 -25.931 1.00 84.81 82 LEU A CA 1
ATOM 667 C C . LEU A 1 82 ? -2.410 -3.197 -25.496 1.00 84.81 82 LEU A C 1
ATOM 669 O O . LEU A 1 82 ? -1.909 -2.456 -26.339 1.00 84.81 82 LEU A O 1
ATOM 673 N N . ASP A 1 83 ? -2.457 -2.873 -24.203 1.00 86.56 83 ASP A N 1
ATOM 674 C CA . ASP A 1 83 ? -1.879 -1.631 -23.674 1.00 86.56 83 ASP A CA 1
ATOM 675 C C . ASP A 1 83 ? -0.358 -1.579 -23.881 1.00 86.56 83 ASP A C 1
ATOM 677 O O . ASP A 1 83 ? 0.193 -0.575 -24.332 1.00 86.56 83 ASP A O 1
ATOM 681 N N . LEU A 1 84 ? 0.312 -2.701 -23.626 1.00 84.62 84 LEU A N 1
ATOM 682 C CA . LEU A 1 84 ? 1.742 -2.851 -23.842 1.00 84.62 84 LEU A CA 1
ATOM 683 C C . LEU A 1 84 ? 2.125 -2.709 -25.327 1.00 84.62 84 LEU A C 1
ATOM 685 O O . LEU A 1 84 ? 3.071 -1.989 -25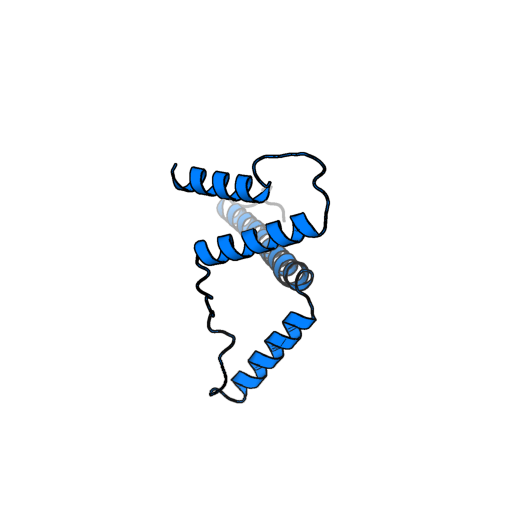.637 1.00 84.62 84 LEU A O 1
ATOM 689 N N . ALA A 1 85 ? 1.364 -3.316 -26.246 1.00 84.62 85 ALA A N 1
ATOM 690 C CA . ALA A 1 85 ? 1.595 -3.180 -27.687 1.00 84.62 85 ALA A CA 1
ATOM 691 C C . ALA A 1 85 ? 1.464 -1.721 -28.161 1.00 84.62 85 ALA A C 1
ATOM 693 O O . ALA A 1 85 ? 2.310 -1.235 -28.908 1.00 84.62 85 ALA A O 1
ATOM 694 N N . LYS A 1 86 ? 0.454 -0.989 -27.668 1.00 87.31 86 LYS A N 1
ATOM 695 C CA . LYS A 1 86 ? 0.277 0.439 -27.982 1.00 87.31 86 LYS A CA 1
ATOM 696 C C . LYS A 1 86 ? 1.449 1.294 -27.500 1.00 87.31 86 LYS A C 1
ATOM 698 O O . LYS A 1 86 ? 1.893 2.182 -28.223 1.00 87.31 86 LYS A O 1
ATOM 703 N N . LYS A 1 87 ? 1.955 1.033 -26.291 1.00 84.44 87 LYS A N 1
ATOM 704 C CA . LYS A 1 87 ? 3.122 1.744 -25.739 1.00 84.44 87 LYS A CA 1
ATOM 705 C C . LYS A 1 87 ? 4.390 1.476 -26.547 1.00 84.44 87 LYS A C 1
ATOM 707 O O . LYS A 1 87 ? 5.192 2.386 -26.738 1.00 84.44 87 LYS A O 1
ATOM 712 N N . ASP A 1 88 ? 4.555 0.255 -27.044 1.00 82.88 88 ASP A N 1
ATOM 713 C CA . ASP A 1 88 ? 5.668 -0.112 -27.920 1.00 82.88 88 ASP A CA 1
ATOM 714 C C . ASP A 1 88 ? 5.604 0.591 -29.280 1.00 82.88 88 ASP A C 1
ATOM 716 O O . ASP A 1 88 ? 6.623 1.091 -29.756 1.00 82.88 88 ASP A O 1
ATOM 720 N N . GLU A 1 89 ? 4.416 0.677 -29.886 1.00 82.81 89 GLU A N 1
ATOM 721 C CA . GLU A 1 89 ? 4.208 1.438 -31.124 1.00 82.81 89 GLU A CA 1
ATOM 722 C C . GLU A 1 89 ? 4.518 2.925 -30.937 1.00 82.81 89 GLU A C 1
ATOM 724 O O . GLU A 1 89 ? 5.176 3.527 -31.784 1.00 82.81 89 GLU A O 1
ATOM 729 N N . GLN A 1 90 ? 4.079 3.518 -29.823 1.00 84.62 90 GLN A N 1
ATOM 730 C CA . GLN A 1 90 ? 4.401 4.906 -29.480 1.00 84.62 90 GLN A CA 1
ATOM 731 C C . GLN A 1 90 ? 5.912 5.099 -29.325 1.00 84.62 90 GLN A C 1
ATOM 733 O O . GLN A 1 90 ? 6.496 5.952 -29.988 1.00 84.62 90 GLN A O 1
ATOM 738 N N . ARG A 1 91 ? 6.581 4.236 -28.554 1.00 79.75 91 ARG A N 1
ATOM 739 C CA . ARG A 1 91 ? 8.035 4.306 -28.356 1.00 79.75 91 ARG A CA 1
ATOM 740 C C . ARG A 1 91 ? 8.817 4.150 -29.663 1.00 79.75 91 ARG A C 1
ATOM 742 O O . ARG A 1 91 ? 9.834 4.812 -29.836 1.00 79.75 91 ARG A O 1
ATOM 749 N N . ALA A 1 92 ? 8.345 3.306 -30.582 1.00 77.00 92 ALA A N 1
ATOM 750 C CA . ALA A 1 92 ? 8.955 3.143 -31.901 1.00 77.00 92 ALA A CA 1
ATOM 751 C C . ALA A 1 92 ? 8.826 4.398 -32.784 1.00 77.00 92 ALA A C 1
ATOM 753 O O . ALA A 1 92 ? 9.676 4.61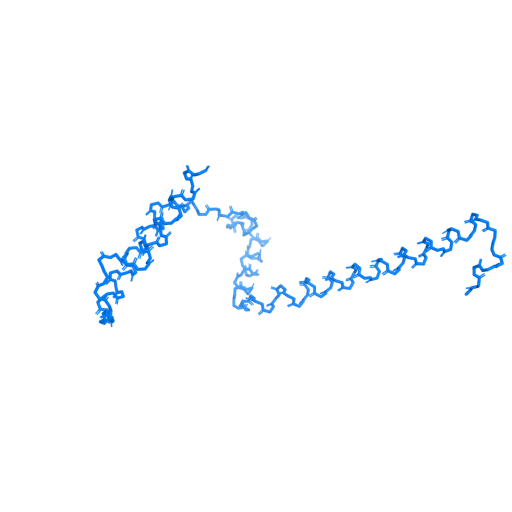7 -33.643 1.00 77.00 92 ALA A O 1
ATOM 754 N N . ARG A 1 93 ? 7.784 5.217 -32.579 1.00 78.38 93 ARG A N 1
ATOM 755 C CA . ARG A 1 93 ? 7.634 6.521 -33.245 1.00 78.38 93 ARG A CA 1
ATOM 756 C C . ARG A 1 93 ? 8.523 7.588 -32.612 1.00 78.38 93 ARG A C 1
ATOM 758 O O . ARG A 1 93 ? 9.113 8.382 -33.335 1.00 78.38 93 ARG A O 1
ATOM 765 N N . ASP A 1 94 ? 8.621 7.588 -31.285 1.00 82.38 94 ASP A N 1
ATOM 766 C CA . ASP A 1 94 ? 9.296 8.648 -30.531 1.00 82.38 94 ASP A CA 1
ATOM 767 C C . ASP A 1 94 ? 10.821 8.474 -30.471 1.00 82.38 94 ASP A C 1
ATOM 769 O O . ASP A 1 94 ? 11.554 9.445 -30.292 1.00 82.38 94 ASP A O 1
ATOM 773 N N . THR A 1 95 ? 11.330 7.243 -30.576 1.00 75.31 95 THR A N 1
ATOM 774 C CA . THR A 1 95 ? 12.763 6.941 -30.444 1.00 75.31 95 THR A CA 1
ATOM 775 C C . THR A 1 95 ? 13.237 6.037 -31.585 1.00 75.31 95 THR A C 1
ATOM 777 O O . THR A 1 95 ? 12.757 4.906 -31.701 1.00 75.31 95 THR A O 1
ATOM 780 N N . PRO A 1 96 ? 14.215 6.475 -32.403 1.00 67.31 96 PRO A N 1
ATOM 781 C CA . PRO A 1 96 ? 14.836 5.614 -33.402 1.00 67.31 96 PRO A CA 1
ATOM 782 C C . PRO A 1 96 ? 15.466 4.396 -32.721 1.00 67.31 96 PRO A C 1
ATOM 784 O O . PRO A 1 96 ? 16.231 4.532 -31.762 1.00 67.31 96 PRO A O 1
ATOM 787 N N . ARG A 1 97 ? 15.140 3.191 -33.195 1.00 64.12 97 ARG A N 1
ATOM 788 C CA . ARG A 1 97 ? 15.718 1.957 -32.652 1.00 64.12 97 ARG A CA 1
ATOM 789 C C . ARG A 1 97 ? 17.225 1.925 -32.922 1.00 64.12 97 ARG A C 1
ATOM 791 O O . ARG A 1 97 ? 17.652 2.082 -34.058 1.00 64.12 97 ARG A O 1
ATOM 798 N N . LEU A 1 98 ? 18.016 1.679 -31.874 1.00 64.50 98 LEU A N 1
ATOM 799 C CA . LEU A 1 98 ? 19.476 1.517 -31.969 1.00 64.50 98 LEU A CA 1
ATOM 800 C C . LEU A 1 98 ? 19.892 0.165 -32.576 1.00 64.50 98 LEU A C 1
ATOM 802 O O . LEU A 1 98 ? 21.021 0.023 -33.034 1.00 64.50 98 LEU A O 1
ATOM 806 N N . VAL A 1 99 ? 18.997 -0.828 -32.563 1.00 65.12 99 VAL A N 1
ATOM 807 C CA . VAL A 1 99 ? 19.227 -2.175 -33.098 1.00 65.12 99 VAL A CA 1
ATOM 808 C C . VAL A 1 99 ? 17.993 -2.604 -33.880 1.00 65.12 99 VAL A C 1
ATOM 810 O O . VAL A 1 99 ? 16.873 -2.527 -33.362 1.00 65.12 99 VAL A O 1
ATOM 813 N N . ASP A 1 100 ? 18.199 -3.085 -35.106 1.00 64.19 100 ASP A N 1
ATOM 814 C CA . ASP A 1 100 ? 17.144 -3.655 -35.945 1.00 64.19 100 ASP A CA 1
ATOM 815 C C . ASP A 1 100 ? 16.797 -5.066 -35.448 1.00 64.19 100 ASP A C 1
ATOM 817 O O . ASP A 1 100 ? 17.234 -6.096 -35.957 1.00 64.19 100 ASP A O 1
ATOM 821 N N . MET A 1 101 ? 16.061 -5.109 -34.340 1.00 64.69 101 MET A N 1
ATOM 822 C CA . MET A 1 101 ? 15.560 -6.342 -33.753 1.00 64.69 101 MET A CA 1
ATOM 823 C C . MET A 1 101 ? 14.186 -6.649 -34.355 1.00 64.69 101 MET A C 1
ATOM 825 O O . MET A 1 101 ? 13.263 -5.835 -34.255 1.00 64.69 101 MET A O 1
ATOM 829 N N . ALA A 1 102 ? 14.033 -7.842 -34.939 1.00 70.88 102 ALA A N 1
ATOM 830 C CA . ALA A 1 102 ? 12.767 -8.304 -35.521 1.00 70.88 102 ALA A CA 1
ATOM 831 C C . ALA A 1 102 ? 11.621 -8.404 -34.490 1.00 70.88 102 ALA A C 1
ATOM 833 O O . ALA A 1 102 ? 10.452 -8.460 -34.863 1.00 70.88 102 ALA A O 1
ATOM 834 N N . ILE A 1 103 ? 11.953 -8.422 -33.194 1.00 71.44 103 ILE A N 1
ATOM 835 C CA . ILE A 1 103 ? 11.023 -8.560 -32.070 1.00 71.44 103 ILE A CA 1
ATOM 836 C C . ILE A 1 103 ? 11.313 -7.443 -31.066 1.00 71.44 103 ILE A C 1
ATOM 838 O O . ILE A 1 103 ? 12.469 -7.162 -30.755 1.00 71.44 103 ILE A O 1
ATOM 842 N N . SER A 1 104 ? 10.268 -6.790 -30.557 1.00 77.12 104 SER A N 1
ATOM 843 C CA . SER A 1 104 ? 10.427 -5.771 -29.513 1.00 77.12 104 SER A CA 1
ATOM 844 C C . SER A 1 104 ? 10.855 -6.396 -28.172 1.00 77.12 104 SER A C 1
ATOM 846 O O . SER A 1 104 ? 10.374 -7.484 -27.847 1.00 77.12 104 SER A O 1
ATOM 848 N N . PRO A 1 105 ? 11.666 -5.721 -27.330 1.00 79.31 105 PRO A N 1
ATOM 849 C CA . PRO A 1 105 ? 12.011 -6.211 -25.990 1.00 79.31 105 PRO A CA 1
ATOM 850 C C . PRO A 1 105 ? 10.798 -6.626 -25.146 1.00 79.31 105 PRO A C 1
ATOM 852 O O . PRO A 1 105 ? 10.841 -7.614 -24.420 1.00 79.31 105 PRO A O 1
ATOM 855 N N . LEU A 1 106 ? 9.681 -5.911 -25.278 1.00 80.38 106 LEU A N 1
ATOM 856 C CA . LEU A 1 106 ? 8.449 -6.230 -24.566 1.00 80.38 106 LEU A CA 1
ATOM 857 C C . LEU A 1 106 ? 7.777 -7.494 -25.112 1.00 80.38 106 LEU A C 1
ATOM 859 O O . LEU A 1 106 ? 7.276 -8.301 -24.335 1.00 80.38 106 LEU A O 1
ATOM 863 N N . GLN A 1 107 ? 7.798 -7.702 -26.432 1.00 80.69 107 GLN A N 1
ATOM 864 C CA . GLN A 1 107 ? 7.323 -8.953 -27.026 1.00 80.69 107 GLN A CA 1
ATOM 865 C C . GLN A 1 107 ? 8.147 -10.141 -26.527 1.00 80.69 107 GLN A C 1
ATOM 867 O O . GLN A 1 107 ? 7.574 -11.193 -26.276 1.00 80.69 107 GLN A O 1
ATOM 872 N N . LEU A 1 108 ? 9.458 -9.976 -26.332 1.00 85.06 108 LEU A N 1
ATOM 873 C CA . LEU A 1 108 ? 10.309 -11.025 -25.772 1.00 85.06 108 LEU A CA 1
ATOM 874 C C . LEU A 1 108 ? 9.908 -11.380 -24.331 1.00 85.06 108 LEU A C 1
ATOM 876 O O . LEU A 1 108 ? 9.780 -12.559 -24.017 1.00 85.06 108 LEU A O 1
ATOM 880 N N . ILE A 1 109 ? 9.626 -10.379 -23.490 1.00 84.06 109 ILE A N 1
ATOM 881 C CA . ILE A 1 109 ? 9.128 -10.596 -22.119 1.00 84.06 109 ILE A CA 1
ATOM 882 C C . ILE A 1 109 ? 7.771 -11.310 -22.139 1.00 84.06 109 ILE A C 1
ATOM 884 O O . ILE A 1 109 ? 7.591 -12.300 -21.438 1.00 84.06 109 ILE A O 1
ATOM 888 N N . VAL A 1 110 ? 6.829 -10.850 -22.970 1.00 83.56 110 VAL A N 1
ATOM 889 C CA . VAL A 1 110 ? 5.499 -11.473 -23.095 1.00 83.56 110 VAL A CA 1
ATOM 890 C C . VAL A 1 110 ? 5.615 -12.931 -23.541 1.00 83.56 110 VAL A C 1
ATOM 892 O O . VAL A 1 110 ? 4.961 -13.791 -22.963 1.00 83.56 110 VAL A O 1
ATOM 895 N N . ARG A 1 111 ? 6.476 -13.222 -24.524 1.00 83.50 111 ARG A N 1
ATOM 896 C CA . ARG A 1 111 ? 6.749 -14.592 -24.979 1.00 83.50 111 ARG A CA 1
ATOM 897 C C . ARG A 1 111 ? 7.405 -15.448 -23.895 1.00 83.50 111 ARG A C 1
ATOM 899 O O . ARG A 1 111 ? 7.069 -16.618 -23.790 1.00 83.50 111 ARG A O 1
ATOM 906 N N . GLY A 1 112 ? 8.313 -14.884 -23.099 1.00 85.62 112 GLY A N 1
ATOM 907 C CA . GLY A 1 112 ? 8.940 -15.586 -21.977 1.00 85.62 112 GLY A CA 1
ATOM 908 C C . GLY A 1 112 ? 7.924 -16.004 -20.913 1.00 85.62 112 GLY A C 1
ATOM 909 O O . GLY A 1 112 ? 7.925 -17.156 -20.497 1.00 85.62 112 GLY A O 1
ATOM 910 N N . LEU A 1 113 ? 7.010 -15.101 -20.550 1.00 84.69 113 LEU A N 1
ATOM 911 C CA . LEU A 1 113 ? 5.932 -15.392 -19.601 1.00 84.69 113 LEU A CA 1
ATOM 912 C C . LEU A 1 113 ? 4.935 -16.429 -20.149 1.00 84.69 113 LEU A C 1
ATOM 914 O O . LEU A 1 113 ? 4.529 -17.321 -19.415 1.00 84.69 113 LEU A O 1
ATOM 918 N N . GLU A 1 114 ? 4.575 -16.350 -21.441 1.00 84.44 114 GLU A N 1
ATOM 919 C CA . GLU A 1 114 ? 3.728 -17.364 -22.103 1.00 84.44 114 GLU A CA 1
ATOM 920 C C . GLU A 1 114 ? 4.357 -18.767 -22.036 1.00 84.44 114 GLU A C 1
ATOM 922 O O . GLU A 1 114 ? 3.640 -19.756 -21.912 1.00 84.44 114 GLU A O 1
ATOM 927 N N . LEU A 1 115 ? 5.687 -18.858 -22.136 1.00 87.75 115 LEU A N 1
ATOM 928 C CA . LEU A 1 115 ? 6.413 -20.126 -22.059 1.00 87.75 115 LEU A CA 1
ATOM 929 C C . LEU A 1 115 ? 6.504 -20.661 -20.625 1.00 87.75 115 LEU A C 1
ATOM 931 O O . LEU A 1 115 ? 6.399 -21.869 -20.445 1.00 87.75 115 LEU A O 1
ATOM 935 N N . GLU A 1 116 ? 6.682 -19.793 -19.624 1.00 81.81 116 GLU A N 1
ATOM 936 C CA . GLU A 1 116 ? 6.707 -20.177 -18.203 1.00 81.81 116 GLU A CA 1
ATOM 937 C C . GLU A 1 116 ? 5.358 -20.751 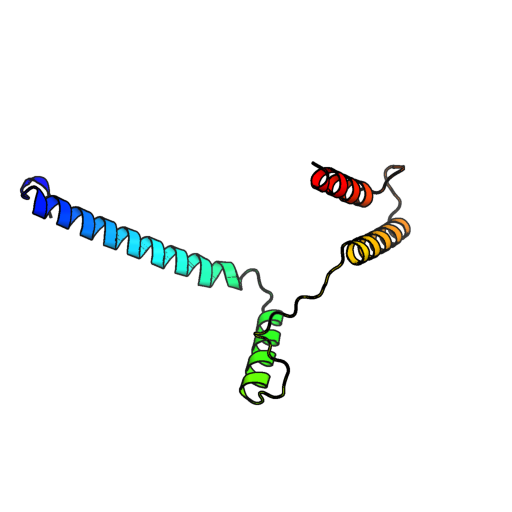-17.745 1.00 81.81 116 GLU A C 1
ATOM 939 O O . GLU A 1 116 ? 5.326 -21.756 -17.048 1.00 81.81 116 GLU A O 1
ATOM 944 N N . GLU A 1 117 ? 4.239 -20.174 -18.192 1.00 80.69 117 GLU A N 1
ATOM 945 C CA . GLU A 1 117 ? 2.889 -20.651 -17.846 1.00 80.69 117 GLU A CA 1
ATOM 946 C C . GLU A 1 117 ? 2.552 -22.026 -18.466 1.00 80.69 117 GLU A C 1
ATOM 948 O O . GLU A 1 117 ? 1.605 -22.690 -18.048 1.00 80.69 117 GLU A O 1
ATOM 953 N N . GLN A 1 118 ? 3.320 -22.462 -19.471 1.00 80.38 118 GLN A N 1
ATOM 954 C CA . GLN A 1 118 ? 3.164 -23.756 -20.145 1.00 80.38 118 GLN A CA 1
ATOM 955 C C . GLN A 1 118 ? 4.055 -24.875 -19.571 1.00 80.38 118 GLN A C 1
ATOM 957 O O . GLN A 1 118 ? 3.991 -25.997 -20.083 1.00 80.38 118 GLN A O 1
ATOM 962 N N . GLN A 1 119 ? 4.880 -24.590 -18.557 1.00 55.09 119 GLN A N 1
ATOM 963 C CA . GLN A 1 119 ? 5.768 -25.550 -17.880 1.00 55.09 119 GLN A CA 1
ATOM 964 C C . GLN A 1 119 ? 5.180 -26.054 -16.560 1.00 55.09 119 GLN A C 1
ATOM 966 O O . GLN A 1 119 ? 5.399 -27.253 -16.270 1.00 55.09 119 GLN A O 1
#

Organism: NCBI:txid206335

Mean predicted aligned error: 16.12 Å